Protein AF-A0A932U2U7-F1 (afdb_monomer)

Nearest PDB structures (foldseek):
  7byw-assembly1_B  TM=7.263E-01  e=4.826E-04  Paracidovorax avenae ATCC 19860
  1x7v-assembly3_C  TM=6.036E-01  e=2.013E-03  Pseudomonas aeruginosa
  2qlw-assembly1_A  TM=6.526E-01  e=1.076E-02  unclassified
  4zos-assembly1_C  TM=6.301E-01  e=6.125E-02  Yersinia enterocolitica subsp. enterocolitica 8081
  1yz6-assembly1_A  TM=6.341E-01  e=2.555E-01  Pyrococcus abyssi

Solvent-accessible surface area (backbone atoms only — not comparable to full-atom values): 8064 Å² total; per-residue (Å²): 134,75,49,58,60,36,79,47,44,31,38,33,36,36,42,92,94,28,50,68,59,47,52,52,51,57,59,70,34,48,65,63,52,49,52,37,35,74,72,55,49,31,77,49,75,49,78,47,78,57,84,52,34,35,40,41,38,36,31,18,54,50,84,80,76,48,72,60,72,68,58,54,93,44,72,91,42,40,39,71,51,87,87,62,87,74,82,35,47,64,42,80,50,84,88,86,79,78,91,77,79,62,75,17,62,72,70,59,56,70,91,65,82,83,78,78,79,68,80,80,69,78,77,77,78,77,85,76,132

Structure (mmCIF, N/CA/C/O backbone):
data_AF-A0A932U2U7-F1
#
_entry.id   AF-A0A932U2U7-F1
#
loop_
_atom_site.group_PDB
_atom_site.id
_atom_site.type_symbol
_atom_site.label_atom_id
_atom_site.label_alt_id
_atom_site.label_comp_id
_atom_site.label_asym_id
_atom_site.label_entity_id
_atom_site.label_seq_id
_atom_site.pdbx_PDB_ins_code
_atom_site.Cartn_x
_atom_site.Cartn_y
_atom_site.Cartn_z
_atom_site.occupancy
_atom_site.B_iso_or_equiv
_atom_site.auth_seq_id
_atom_site.auth_comp_id
_atom_site.auth_asym_id
_atom_site.auth_atom_id
_atom_site.pdbx_PDB_model_num
ATOM 1 N N . MET A 1 1 ? 17.295 -5.568 -23.123 1.00 45.75 1 MET A N 1
ATOM 2 C CA . MET A 1 1 ? 17.743 -5.991 -21.780 1.00 45.75 1 MET A CA 1
ATOM 3 C C . MET A 1 1 ? 16.504 -6.281 -20.962 1.00 45.75 1 MET A C 1
ATOM 5 O O . MET A 1 1 ? 15.575 -5.487 -20.982 1.00 45.75 1 MET A O 1
ATOM 9 N N . THR A 1 2 ? 16.458 -7.447 -20.340 1.00 56.19 2 THR A N 1
ATOM 10 C CA . THR A 1 2 ? 15.315 -7.960 -19.585 1.00 56.19 2 THR A CA 1
ATOM 11 C C . THR A 1 2 ? 15.271 -7.249 -18.228 1.00 56.19 2 THR A C 1
ATOM 13 O O . THR A 1 2 ? 16.146 -7.498 -17.405 1.00 56.19 2 THR A O 1
ATOM 16 N N . GLN A 1 3 ? 14.334 -6.320 -18.006 1.00 64.88 3 GLN A N 1
ATOM 17 C CA . GLN A 1 3 ? 14.192 -5.686 -16.687 1.00 64.88 3 GLN A CA 1
ATOM 18 C C . GLN A 1 3 ? 13.666 -6.715 -15.669 1.00 64.88 3 GLN A C 1
ATOM 20 O O . GLN A 1 3 ? 12.697 -7.416 -15.995 1.00 64.88 3 GLN A O 1
ATOM 25 N N . PRO A 1 4 ? 14.295 -6.837 -14.483 1.00 74.62 4 PRO A N 1
ATOM 26 C CA . PRO A 1 4 ? 13.801 -7.702 -13.419 1.00 74.62 4 PRO A CA 1
ATOM 27 C C . PRO A 1 4 ? 12.435 -7.210 -12.928 1.00 74.62 4 PRO A C 1
ATOM 29 O O . PRO A 1 4 ? 12.168 -6.012 -12.896 1.00 74.62 4 PRO A O 1
ATOM 32 N N . VAL A 1 5 ? 11.558 -8.150 -12.573 1.00 85.50 5 VAL A N 1
ATOM 33 C CA . VAL A 1 5 ? 10.250 -7.853 -11.978 1.00 85.50 5 VAL A CA 1
ATOM 34 C C . VAL A 1 5 ? 10.326 -8.150 -10.488 1.00 85.50 5 VAL A C 1
ATOM 36 O O . VAL A 1 5 ? 10.658 -9.266 -10.091 1.00 85.50 5 VAL A O 1
ATOM 39 N N . HIS A 1 6 ? 10.006 -7.152 -9.673 1.00 89.06 6 HIS A N 1
ATOM 40 C CA . HIS A 1 6 ? 9.970 -7.244 -8.220 1.00 89.06 6 HIS A CA 1
ATOM 41 C C . HIS A 1 6 ? 8.533 -7.442 -7.754 1.00 89.06 6 HIS A C 1
ATOM 43 O O . HIS A 1 6 ? 7.630 -6.757 -8.232 1.00 89.06 6 HIS A O 1
ATOM 49 N N . ARG A 1 7 ? 8.323 -8.377 -6.825 1.00 90.06 7 ARG A N 1
ATOM 50 C CA . ARG A 1 7 ? 7.014 -8.675 -6.241 1.00 90.06 7 ARG A CA 1
ATOM 51 C C . ARG A 1 7 ? 6.982 -8.244 -4.793 1.00 90.06 7 ARG A C 1
ATOM 53 O O . ARG A 1 7 ? 7.950 -8.431 -4.060 1.00 90.06 7 ARG A O 1
ATOM 60 N N . PHE A 1 8 ? 5.840 -7.714 -4.397 1.00 93.12 8 PHE A N 1
ATOM 61 C CA . PHE A 1 8 ? 5.650 -7.147 -3.082 1.00 93.12 8 PHE A CA 1
ATOM 62 C C . PHE A 1 8 ? 4.309 -7.581 -2.516 1.00 93.12 8 PHE A C 1
ATOM 64 O O . PHE A 1 8 ? 3.275 -7.439 -3.169 1.00 93.12 8 PHE A O 1
ATOM 71 N N . VAL A 1 9 ? 4.335 -8.089 -1.284 1.00 95.00 9 VAL A N 1
ATOM 72 C CA . VAL A 1 9 ? 3.141 -8.459 -0.525 1.00 95.00 9 VAL A CA 1
ATOM 73 C C . VAL A 1 9 ? 3.235 -7.807 0.846 1.00 95.00 9 VAL A C 1
ATOM 75 O O . VAL A 1 9 ? 4.178 -8.051 1.599 1.00 95.00 9 VAL A O 1
ATOM 78 N N . TYR A 1 10 ? 2.249 -6.985 1.181 1.00 95.19 10 TYR A N 1
ATOM 79 C CA . TYR A 1 10 ? 2.182 -6.278 2.452 1.00 95.19 10 TYR A CA 1
ATOM 80 C C . TYR A 1 10 ? 0.819 -6.437 3.105 1.00 95.19 10 TYR A C 1
ATOM 82 O O . TYR A 1 10 ? -0.212 -6.525 2.440 1.00 95.19 10 TYR A O 1
ATOM 90 N N . ARG A 1 11 ? 0.817 -6.389 4.433 1.00 95.44 11 ARG A N 1
ATOM 91 C CA . ARG A 1 11 ? -0.388 -6.260 5.246 1.00 95.44 11 ARG A CA 1
ATOM 92 C C . ARG A 1 11 ? -0.414 -4.897 5.921 1.00 95.44 11 ARG A C 1
ATOM 94 O O . ARG A 1 11 ? 0.591 -4.479 6.487 1.00 95.44 11 ARG A O 1
ATOM 101 N N . ALA A 1 12 ? -1.579 -4.269 5.921 1.00 95.56 12 ALA A N 1
ATOM 102 C CA . ALA A 1 12 ? -1.923 -3.134 6.762 1.00 95.56 12 ALA A CA 1
ATOM 103 C C . ALA A 1 12 ? -3.204 -3.422 7.553 1.00 95.56 12 ALA A C 1
ATOM 105 O O . ALA A 1 12 ? -3.945 -4.372 7.277 1.00 95.56 12 ALA A O 1
ATOM 106 N N . GLN A 1 13 ? -3.458 -2.584 8.549 1.00 96.00 13 GLN A N 1
ATOM 107 C CA . GLN A 1 13 ? -4.670 -2.605 9.353 1.00 96.00 13 GLN A CA 1
ATOM 108 C C . GLN A 1 13 ? -5.194 -1.178 9.479 1.00 96.00 13 GLN A C 1
ATOM 110 O O . GLN A 1 13 ? -4.40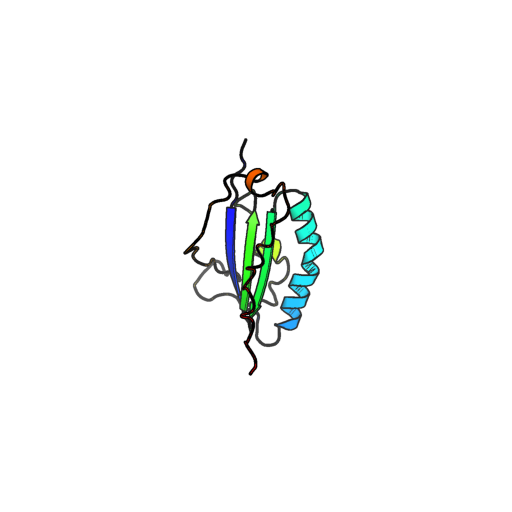5 -0.272 9.729 1.00 96.00 13 GLN A O 1
ATOM 115 N N . CYS A 1 14 ? -6.492 -0.962 9.277 1.00 96.75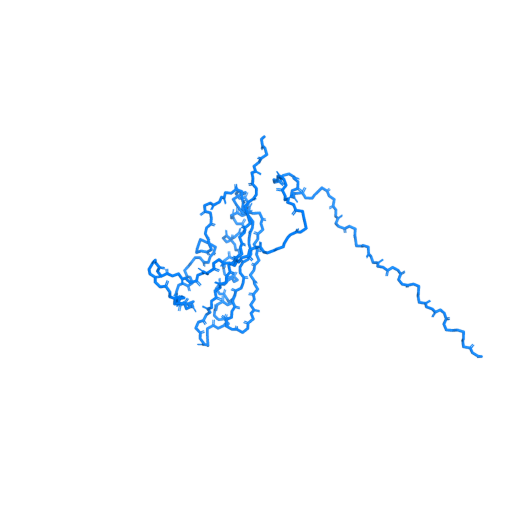 14 CYS A N 1
ATOM 116 C CA . CYS A 1 14 ? -7.127 0.317 9.579 1.00 96.75 14 CYS A CA 1
ATOM 117 C C . CYS A 1 14 ? -7.592 0.371 11.034 1.00 96.75 14 CYS A C 1
ATOM 119 O O . CYS A 1 14 ? -7.848 -0.669 11.641 1.00 96.75 14 CYS A O 1
ATOM 121 N N . TYR A 1 15 ? -7.762 1.581 11.567 1.00 96.38 15 TYR A N 1
ATOM 122 C CA . TYR A 1 15 ? -8.422 1.754 12.860 1.00 96.38 15 TYR A CA 1
ATOM 123 C C . TYR A 1 15 ? -9.879 1.246 12.801 1.00 96.38 15 TYR A C 1
ATOM 125 O O . TYR A 1 15 ? -10.524 1.361 11.751 1.00 96.38 15 TYR A O 1
ATOM 133 N N . PRO A 1 16 ? -10.440 0.726 13.910 1.00 96.25 16 PRO A N 1
ATOM 134 C CA . PRO A 1 16 ? -11.852 0.352 13.977 1.00 96.25 16 PRO A CA 1
ATOM 135 C C . PRO A 1 16 ? -12.786 1.502 13.577 1.00 96.25 16 PRO A C 1
ATOM 137 O O . PRO A 1 16 ? -12.617 2.632 14.039 1.00 96.25 16 PRO A O 1
ATOM 140 N N . GLY A 1 17 ? -13.773 1.222 12.722 1.00 96.38 17 GLY A N 1
ATOM 141 C CA . GLY A 1 17 ? -14.707 2.222 12.192 1.00 96.38 17 GLY A CA 1
ATOM 142 C C . GLY A 1 17 ? -14.186 3.009 10.981 1.00 96.38 17 GLY A C 1
ATOM 143 O O . GLY A 1 17 ? -14.903 3.865 10.462 1.00 96.38 17 GLY A O 1
ATOM 144 N N . GLN A 1 18 ? -12.956 2.747 10.519 1.00 96.69 18 GLN A N 1
ATOM 145 C CA . GLN A 1 18 ? -12.362 3.376 9.331 1.00 96.69 18 GLN A CA 1
ATOM 146 C C . GLN A 1 18 ? -12.372 2.475 8.090 1.00 96.69 18 GLN A C 1
ATOM 148 O O . GLN A 1 18 ? -11.785 2.842 7.074 1.00 96.69 18 GLN A O 1
ATOM 153 N N . GLU A 1 19 ? -13.028 1.318 8.118 1.00 96.19 19 GLU A N 1
ATOM 154 C CA . GLU A 1 19 ? -13.015 0.321 7.042 1.00 96.19 19 GLU A CA 1
ATOM 155 C C . GLU A 1 19 ? -13.485 0.933 5.721 1.00 96.19 19 GLU A C 1
ATOM 157 O O . GLU A 1 19 ? -12.769 0.920 4.716 1.00 96.19 19 GLU A O 1
ATOM 162 N N . GLU A 1 20 ? -14.668 1.549 5.726 1.00 96.31 20 GLU A N 1
ATOM 163 C CA . GLU A 1 20 ? -15.218 2.168 4.523 1.00 96.31 20 GLU A CA 1
ATOM 164 C C . GLU A 1 20 ? -14.405 3.380 4.064 1.00 96.31 20 GLU A C 1
ATOM 166 O O . GLU A 1 20 ? -14.236 3.597 2.863 1.00 96.31 20 GLU A O 1
ATOM 171 N N . ALA A 1 21 ? -13.901 4.181 5.007 1.00 96.44 21 ALA A N 1
ATOM 172 C CA . ALA A 1 21 ? -13.058 5.331 4.701 1.00 96.44 21 ALA A CA 1
ATOM 173 C C . ALA A 1 21 ? -11.750 4.886 4.034 1.00 96.44 21 ALA A C 1
ATOM 175 O O . ALA A 1 21 ? -11.342 5.468 3.031 1.00 96.44 21 ALA A O 1
ATOM 176 N N . THR A 1 22 ? -11.157 3.798 4.524 1.00 96.62 22 THR A N 1
ATOM 177 C CA . THR A 1 22 ? -9.940 3.194 3.976 1.00 96.62 22 THR A CA 1
ATOM 178 C C . THR A 1 22 ? -10.192 2.608 2.588 1.00 96.62 22 THR A C 1
ATOM 180 O O . THR A 1 22 ? -9.410 2.849 1.671 1.00 96.62 22 THR A O 1
ATOM 183 N N . VAL A 1 23 ? -11.322 1.925 2.367 1.00 96.12 23 VAL A N 1
ATOM 184 C CA . VAL A 1 23 ? -11.721 1.462 1.024 1.00 96.12 23 VAL A CA 1
ATOM 185 C C . VAL A 1 23 ? -11.899 2.639 0.061 1.00 96.12 23 VAL A C 1
ATOM 187 O O . VAL A 1 23 ? -11.425 2.582 -1.075 1.00 96.12 23 VAL A O 1
ATOM 190 N N . ARG A 1 24 ? -12.563 3.719 0.492 1.00 96.00 24 ARG A N 1
ATOM 191 C CA . ARG A 1 24 ? -12.724 4.933 -0.325 1.00 96.00 24 ARG A CA 1
ATOM 192 C C . ARG A 1 24 ? -11.376 5.578 -0.648 1.00 96.00 24 ARG A C 1
ATOM 194 O O . ARG A 1 24 ? -11.177 5.973 -1.793 1.00 96.00 24 ARG A O 1
ATOM 201 N N . ALA A 1 25 ? -10.453 5.623 0.310 1.00 96.25 25 ALA A N 1
ATOM 202 C CA . ALA A 1 25 ? -9.105 6.133 0.094 1.00 96.25 25 ALA A CA 1
ATOM 203 C C . ALA A 1 25 ? -8.330 5.287 -0.932 1.00 96.25 25 ALA A C 1
ATOM 205 O O . ALA A 1 25 ? -7.746 5.836 -1.857 1.00 96.25 25 ALA A O 1
ATOM 206 N N . TRP A 1 26 ? -8.389 3.953 -0.869 1.00 95.62 26 TRP A N 1
ATOM 207 C CA . TRP A 1 26 ? -7.797 3.099 -1.913 1.00 95.62 26 TRP A CA 1
ATOM 208 C C . TRP A 1 26 ? -8.405 3.327 -3.289 1.00 95.62 26 TRP A C 1
ATOM 210 O O . TRP A 1 26 ? -7.682 3.395 -4.282 1.00 95.62 26 TRP A O 1
ATOM 220 N N . ARG A 1 27 ? -9.723 3.513 -3.366 1.00 95.25 27 ARG A N 1
ATOM 221 C CA . ARG A 1 27 ? -10.390 3.814 -4.637 1.00 95.25 27 ARG A CA 1
ATOM 222 C C . ARG A 1 27 ? -9.997 5.178 -5.200 1.00 95.25 27 ARG A C 1
ATOM 224 O O . ARG A 1 27 ? -9.870 5.296 -6.414 1.00 95.25 27 ARG A O 1
ATOM 231 N N . SER A 1 28 ? -9.758 6.187 -4.362 1.00 95.44 28 SER A N 1
ATOM 232 C CA . SER A 1 28 ? -9.315 7.501 -4.848 1.00 95.44 28 SER A CA 1
ATOM 233 C C . SER A 1 28 ? -7.888 7.485 -5.409 1.00 95.44 28 SER A C 1
ATOM 235 O O . SER A 1 28 ? -7.530 8.370 -6.183 1.00 95.44 28 SER A O 1
ATOM 237 N N . ARG A 1 29 ? -7.086 6.456 -5.096 1.00 95.00 29 ARG A N 1
ATOM 238 C CA . ARG A 1 29 ? -5.741 6.260 -5.662 1.00 95.00 29 ARG A CA 1
ATOM 239 C C . ARG A 1 29 ? -5.731 5.665 -7.068 1.00 95.00 29 ARG A C 1
ATOM 241 O O . ARG A 1 29 ? -4.670 5.663 -7.684 1.00 95.00 29 ARG A O 1
ATOM 248 N N . LEU A 1 30 ? -6.861 5.184 -7.595 1.00 93.69 30 LEU A N 1
ATOM 249 C CA . LEU A 1 30 ? -6.898 4.457 -8.871 1.00 93.69 30 LEU A CA 1
ATOM 250 C C . LEU A 1 30 ? -6.222 5.216 -10.020 1.00 93.69 30 LEU A C 1
ATOM 252 O O . LEU A 1 30 ? -5.416 4.624 -10.728 1.00 93.69 30 LEU A O 1
ATOM 256 N N . GLU A 1 31 ? -6.481 6.515 -10.171 1.00 94.56 31 GLU A N 1
ATOM 257 C CA . GLU A 1 31 ? -5.874 7.313 -11.247 1.00 94.56 31 GLU A CA 1
ATOM 258 C C . GLU A 1 31 ? -4.357 7.484 -11.075 1.00 94.56 31 GLU A C 1
ATOM 260 O O . GLU A 1 31 ? -3.598 7.358 -12.033 1.00 94.56 31 GLU A O 1
ATOM 265 N N . ALA A 1 32 ? -3.882 7.686 -9.842 1.00 94.44 32 ALA A N 1
ATOM 266 C CA . ALA A 1 32 ? -2.448 7.770 -9.565 1.00 94.44 32 ALA A CA 1
ATOM 267 C C . ALA A 1 32 ? -1.734 6.433 -9.835 1.00 94.44 32 ALA A C 1
ATOM 269 O O . ALA A 1 32 ? -0.636 6.413 -10.388 1.00 94.44 32 ALA A O 1
ATOM 270 N N . LEU A 1 33 ? -2.372 5.310 -9.488 1.00 94.62 33 LEU A N 1
ATOM 271 C CA . LEU A 1 33 ? -1.848 3.976 -9.781 1.00 94.62 33 LEU A CA 1
ATOM 272 C C . LEU A 1 33 ? -1.834 3.698 -11.290 1.00 94.62 33 LEU A C 1
ATOM 274 O O . LEU A 1 33 ? -0.856 3.144 -11.785 1.00 94.62 33 LEU A O 1
ATOM 278 N N . ARG A 1 34 ? -2.859 4.135 -12.034 1.00 94.56 34 ARG A N 1
ATOM 279 C CA . ARG A 1 34 ? -2.873 4.055 -13.505 1.00 94.56 34 ARG A CA 1
ATOM 280 C C . ARG A 1 34 ? -1.711 4.829 -14.122 1.00 94.56 34 ARG A C 1
ATOM 282 O O . ARG A 1 34 ? -1.016 4.277 -14.965 1.00 94.56 34 ARG A O 1
ATOM 289 N N . ALA A 1 35 ? -1.437 6.046 -13.654 1.00 94.81 35 ALA A N 1
ATOM 290 C CA . ALA A 1 35 ? -0.296 6.827 -14.134 1.00 94.81 35 ALA A CA 1
ATOM 291 C C . ALA A 1 35 ? 1.049 6.115 -13.877 1.00 94.81 35 ALA A C 1
ATOM 293 O O . ALA A 1 35 ? 1.922 6.078 -14.748 1.00 94.81 35 ALA A O 1
ATOM 294 N N . LEU A 1 36 ? 1.211 5.481 -12.707 1.00 93.75 36 LEU A N 1
ATOM 295 C CA . LEU A 1 36 ? 2.382 4.642 -12.425 1.00 93.75 36 LEU A CA 1
ATOM 296 C C . LEU A 1 36 ? 2.477 3.447 -13.386 1.00 93.75 36 LEU A C 1
ATOM 298 O O . LEU A 1 36 ? 3.580 3.132 -13.841 1.00 93.75 36 LEU A O 1
ATOM 302 N N . GLN A 1 37 ? 1.346 2.824 -13.735 1.00 92.69 37 GLN A N 1
ATOM 303 C CA . GLN A 1 37 ? 1.310 1.747 -14.728 1.00 92.69 37 GLN A CA 1
ATOM 304 C C . GLN A 1 37 ? 1.708 2.220 -16.128 1.00 92.69 37 GLN A C 1
ATOM 306 O O . GLN A 1 37 ? 2.509 1.567 -16.797 1.00 92.69 37 GLN A O 1
ATOM 311 N N . GLU A 1 38 ? 1.204 3.373 -16.561 1.00 92.94 38 GLU A N 1
ATOM 312 C CA . GLU A 1 38 ? 1.524 3.968 -17.862 1.00 92.94 38 GLU A CA 1
ATOM 313 C C . GLU A 1 38 ? 3.008 4.343 -17.971 1.00 92.94 38 GLU A C 1
ATOM 315 O O . GLU A 1 38 ? 3.626 4.123 -19.012 1.00 92.94 38 GLU A O 1
ATOM 320 N N . SER A 1 39 ? 3.611 4.824 -16.877 1.00 91.56 39 SER A N 1
ATOM 321 C CA . SER A 1 39 ? 5.055 5.093 -16.807 1.00 91.56 39 SER A CA 1
ATOM 322 C C . SER A 1 39 ? 5.934 3.833 -16.807 1.00 91.56 39 SER A C 1
ATOM 324 O O . SER A 1 39 ? 7.149 3.933 -16.959 1.00 91.56 39 SER A O 1
ATOM 326 N N . GLY A 1 40 ? 5.344 2.645 -16.629 1.00 89.94 40 GLY A N 1
ATOM 327 C CA . GLY A 1 40 ? 6.060 1.369 -16.573 1.00 89.94 40 GLY A CA 1
ATOM 328 C C . GLY A 1 40 ? 6.769 1.075 -15.247 1.00 89.94 40 GLY A C 1
ATOM 329 O O . GLY A 1 40 ? 7.458 0.060 -15.158 1.00 89.94 40 GLY A O 1
ATOM 330 N N . GLN A 1 41 ? 6.600 1.918 -14.223 1.00 91.62 41 GLN A N 1
ATOM 331 C CA . GLN A 1 41 ? 7.134 1.682 -12.873 1.00 91.62 41 GLN A CA 1
ATOM 332 C C . GLN A 1 41 ? 6.340 0.597 -12.136 1.00 91.62 41 GLN A C 1
ATOM 334 O O . GLN A 1 41 ? 6.911 -0.239 -11.438 1.00 91.62 41 GLN A O 1
ATOM 339 N N . LEU A 1 42 ? 5.022 0.580 -12.341 1.00 93.62 42 LEU A N 1
ATOM 340 C CA . LEU A 1 42 ? 4.097 -0.401 -11.784 1.00 93.62 42 LEU A CA 1
ATOM 341 C C . LEU A 1 42 ? 3.584 -1.311 -12.907 1.00 93.62 42 LEU A C 1
ATOM 343 O O . LEU A 1 42 ? 3.184 -0.837 -13.962 1.00 93.62 42 LEU A O 1
ATOM 347 N N . LEU A 1 43 ? 3.572 -2.624 -12.705 1.00 91.94 43 LEU A N 1
ATOM 348 C CA . LEU A 1 43 ? 2.999 -3.568 -13.671 1.00 91.94 43 LEU A CA 1
ATOM 349 C C . LEU A 1 43 ? 1.566 -3.925 -13.278 1.00 91.94 43 LEU A C 1
ATOM 351 O O . LEU A 1 43 ? 0.629 -3.765 -14.062 1.00 91.94 43 LEU A O 1
ATOM 355 N N . THR A 1 44 ? 1.388 -4.349 -12.030 1.00 91.81 44 THR A N 1
ATOM 356 C CA . THR A 1 44 ? 0.088 -4.688 -11.447 1.00 91.81 44 THR A CA 1
ATOM 357 C C . THR A 1 44 ? 0.030 -4.231 -9.999 1.00 91.81 44 THR A C 1
ATOM 359 O O . THR A 1 44 ? 1.052 -4.203 -9.318 1.00 91.81 44 THR A O 1
ATOM 362 N N . ALA A 1 45 ? -1.167 -3.897 -9.525 1.00 94.81 45 ALA A N 1
ATOM 363 C CA . ALA A 1 45 ? -1.453 -3.668 -8.117 1.00 94.81 45 ALA A CA 1
ATOM 364 C C . ALA A 1 45 ? -2.855 -4.176 -7.780 1.00 94.81 45 ALA A C 1
ATOM 366 O O . ALA A 1 45 ? -3.792 -4.069 -8.572 1.00 94.81 45 ALA A O 1
ATOM 367 N N . SER A 1 46 ? -3.011 -4.747 -6.595 1.00 95.00 46 SER A N 1
ATOM 368 C CA . SER A 1 46 ? -4.280 -5.234 -6.070 1.00 95.00 46 SER A CA 1
ATOM 369 C C . SER A 1 46 ? -4.317 -5.034 -4.564 1.00 95.00 46 SER A C 1
ATOM 371 O O . SER A 1 46 ? -3.340 -5.297 -3.865 1.00 95.00 46 SER A O 1
ATOM 373 N N . VAL A 1 47 ? -5.463 -4.574 -4.069 1.00 95.81 47 VAL A N 1
ATOM 374 C CA . VAL A 1 47 ? -5.707 -4.393 -2.639 1.00 95.81 47 VAL A CA 1
ATOM 375 C C . VAL A 1 47 ? -6.943 -5.190 -2.257 1.00 95.81 47 VAL A C 1
ATOM 377 O O . VAL A 1 47 ? -8.018 -4.987 -2.821 1.00 95.81 47 VAL A O 1
ATOM 380 N N . PHE A 1 48 ? -6.787 -6.089 -1.292 1.00 95.75 48 PHE A N 1
ATOM 381 C CA . PHE A 1 48 ? -7.856 -6.935 -0.770 1.00 95.75 48 PHE A CA 1
ATOM 382 C C . PHE A 1 48 ? -8.192 -6.505 0.654 1.00 95.75 48 PHE A C 1
ATOM 384 O O . PHE A 1 48 ? -7.288 -6.329 1.467 1.00 95.75 48 PHE A O 1
ATOM 391 N N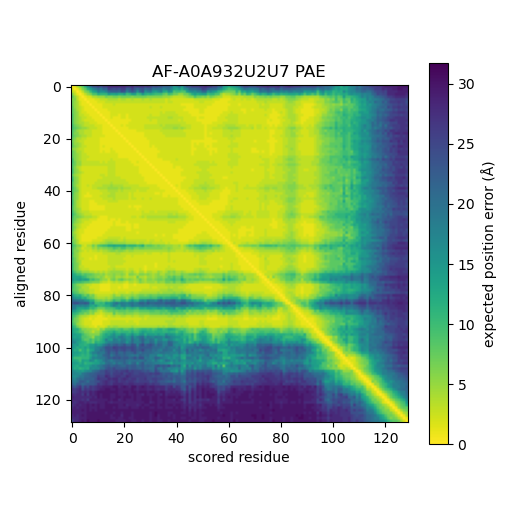 . GLY A 1 49 ? -9.477 -6.340 0.963 1.00 94.62 49 GLY A N 1
ATOM 392 C CA . GLY A 1 49 ? -9.948 -5.983 2.303 1.00 94.62 49 GLY A CA 1
ATOM 393 C C . GLY A 1 49 ? -10.671 -7.145 2.981 1.00 94.62 49 GLY A C 1
ATOM 394 O O . GLY A 1 49 ? -11.500 -7.799 2.349 1.00 94.62 49 GLY A O 1
ATOM 395 N N . TRP A 1 50 ? -10.388 -7.382 4.264 1.00 94.81 50 TRP A N 1
ATOM 396 C CA . TRP A 1 50 ? -11.133 -8.313 5.118 1.00 94.81 50 TRP A CA 1
ATOM 397 C C . TRP A 1 50 ? -11.150 -7.829 6.574 1.00 94.81 50 TRP A C 1
ATOM 399 O O . TRP A 1 50 ? -10.112 -7.777 7.237 1.00 94.81 50 TRP A O 1
ATOM 409 N N . GLY A 1 51 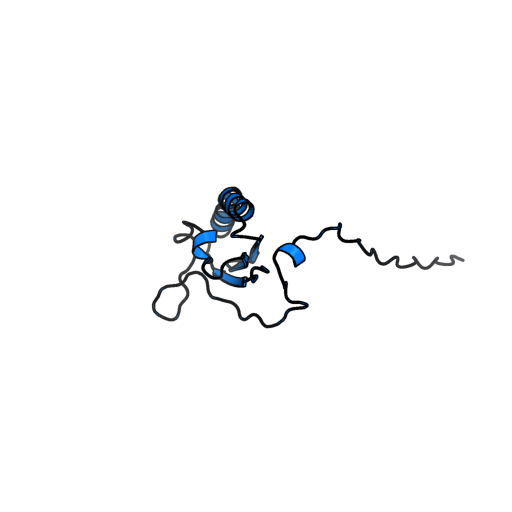? -12.338 -7.472 7.074 1.00 94.88 51 GLY A N 1
ATOM 410 C CA . GLY A 1 51 ? -12.477 -6.811 8.374 1.00 94.88 51 GLY A CA 1
ATOM 411 C C . GLY A 1 51 ? -11.667 -5.511 8.409 1.00 94.88 51 GLY A C 1
ATOM 412 O O . GLY A 1 51 ? -11.801 -4.679 7.516 1.00 94.88 51 GLY A O 1
ATOM 413 N N . LEU A 1 52 ? -10.783 -5.382 9.401 1.00 96.31 52 LEU A N 1
ATOM 414 C CA . LEU A 1 52 ? -9.859 -4.247 9.542 1.00 96.31 52 LEU A CA 1
ATOM 415 C C . LEU A 1 52 ? -8.586 -4.381 8.694 1.00 96.31 52 LEU A C 1
ATOM 417 O O . LEU A 1 52 ? -7.755 -3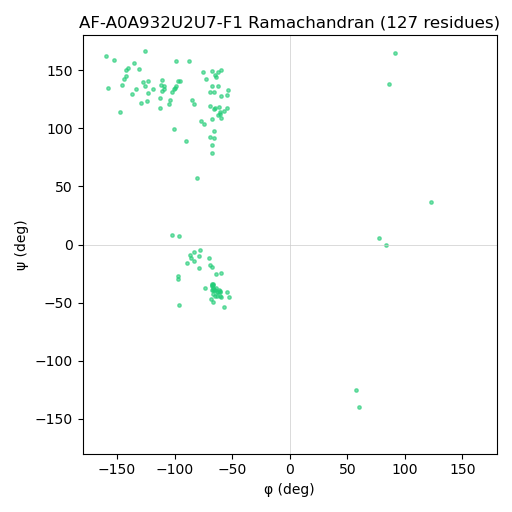.475 8.680 1.00 96.31 52 LEU A O 1
ATOM 421 N N . HIS A 1 53 ? -8.369 -5.523 8.041 1.00 96.38 53 HIS A N 1
ATOM 422 C CA . HIS A 1 53 ? -7.111 -5.823 7.368 1.00 96.38 53 HIS A CA 1
ATOM 423 C C . HIS A 1 53 ? -7.167 -5.517 5.879 1.00 96.38 53 HIS A C 1
ATOM 425 O O . HIS A 1 53 ? -8.141 -5.828 5.194 1.00 96.38 53 HIS A O 1
ATOM 431 N N . PHE A 1 54 ? -6.057 -4.979 5.384 1.00 96.56 54 PHE A N 1
ATOM 432 C CA . PHE A 1 54 ? -5.823 -4.722 3.974 1.00 96.56 54 PHE A CA 1
ATOM 433 C C . PHE A 1 54 ? -4.551 -5.439 3.536 1.00 96.56 54 PHE A C 1
ATOM 435 O O . PHE A 1 54 ? -3.508 -5.321 4.177 1.00 96.56 54 PHE A O 1
ATOM 442 N N . PHE A 1 55 ? -4.643 -6.178 2.439 1.00 96.31 55 PHE A N 1
ATOM 443 C CA . PHE A 1 55 ? -3.536 -6.913 1.844 1.00 96.31 55 PHE A CA 1
ATOM 444 C C . PHE A 1 55 ? -3.204 -6.270 0.508 1.00 96.31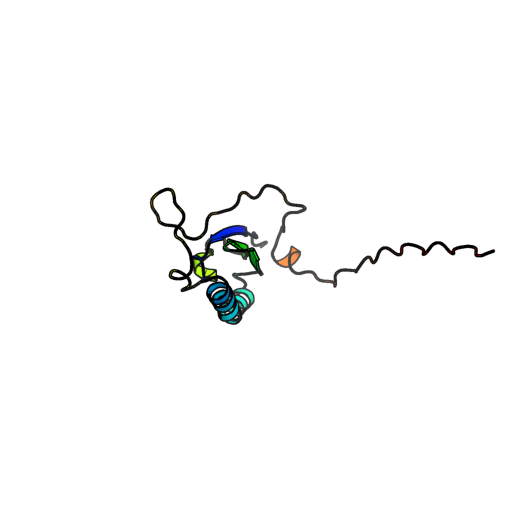 55 PHE A C 1
ATOM 446 O O . PHE A 1 55 ? -4.052 -6.226 -0.384 1.00 96.31 55 PHE A O 1
ATOM 453 N N . VAL A 1 56 ? -1.992 -5.740 0.393 1.00 95.94 56 VAL A N 1
ATOM 454 C CA . VAL A 1 56 ? -1.507 -5.040 -0.794 1.00 95.94 56 VAL A CA 1
ATOM 455 C C . VAL A 1 56 ? -0.540 -5.956 -1.519 1.00 95.94 56 VAL A C 1
ATOM 457 O O . VAL A 1 56 ? 0.474 -6.364 -0.957 1.00 95.94 56 VAL A O 1
ATOM 460 N N . TYR A 1 57 ? -0.858 -6.262 -2.768 1.00 94.88 57 TYR A N 1
ATOM 461 C CA . TYR A 1 57 ? 0.015 -6.980 -3.681 1.00 94.88 57 TYR A CA 1
ATOM 462 C C . TYR A 1 57 ? 0.325 -6.093 -4.875 1.00 94.88 57 TYR A C 1
ATOM 464 O O . TYR A 1 57 ? -0.588 -5.504 -5.455 1.00 94.88 57 TYR A O 1
ATOM 472 N N . TYR A 1 58 ? 1.591 -6.011 -5.265 1.00 94.88 58 TYR A N 1
ATOM 473 C CA . TYR A 1 58 ? 1.973 -5.338 -6.497 1.00 94.88 58 TYR A CA 1
ATOM 474 C C . TYR A 1 58 ? 3.259 -5.904 -7.083 1.00 94.88 58 TYR A C 1
ATOM 476 O O . TYR A 1 58 ? 4.068 -6.527 -6.393 1.00 94.88 58 TYR A O 1
ATOM 484 N N . GLU A 1 59 ? 3.433 -5.670 -8.380 1.00 93.00 59 GLU A N 1
ATOM 485 C CA . GLU A 1 59 ? 4.663 -5.991 -9.093 1.00 93.00 59 GLU A CA 1
ATOM 486 C C . GLU A 1 59 ? 5.183 -4.746 -9.801 1.00 93.00 59 GLU A C 1
ATOM 488 O O . GLU A 1 59 ? 4.410 -4.011 -10.422 1.00 93.00 59 GLU A O 1
ATOM 493 N N . ALA A 1 60 ? 6.487 -4.514 -9.712 1.00 92.88 60 ALA A N 1
ATOM 494 C CA . ALA A 1 60 ? 7.149 -3.313 -10.205 1.00 92.88 60 ALA A CA 1
ATOM 495 C C . ALA A 1 60 ? 8.431 -3.665 -10.970 1.00 92.88 60 ALA A C 1
ATOM 497 O O . ALA A 1 60 ? 9.018 -4.732 -10.782 1.00 92.88 60 ALA A O 1
ATOM 498 N N . THR A 1 61 ? 8.854 -2.769 -11.858 1.00 89.19 61 THR A N 1
ATOM 499 C CA . THR A 1 61 ? 10.117 -2.894 -12.613 1.00 89.19 61 THR A CA 1
ATOM 500 C C . THR A 1 61 ? 11.326 -2.395 -11.823 1.00 89.19 61 THR A C 1
ATOM 502 O O . THR A 1 61 ? 12.463 -2.697 -12.179 1.00 89.19 61 THR A O 1
ATOM 505 N N . ASP A 1 62 ? 11.071 -1.667 -10.737 1.00 83.69 62 ASP A N 1
ATOM 506 C CA . ASP A 1 62 ? 12.051 -1.202 -9.766 1.00 83.69 62 ASP A CA 1
ATOM 507 C C . ASP A 1 62 ? 11.665 -1.706 -8.367 1.00 83.69 62 ASP A C 1
ATOM 509 O O . ASP A 1 62 ? 10.489 -1.748 -8.000 1.00 83.69 62 ASP A O 1
ATOM 513 N N . GLY A 1 63 ? 12.668 -2.098 -7.584 1.00 84.88 63 GLY A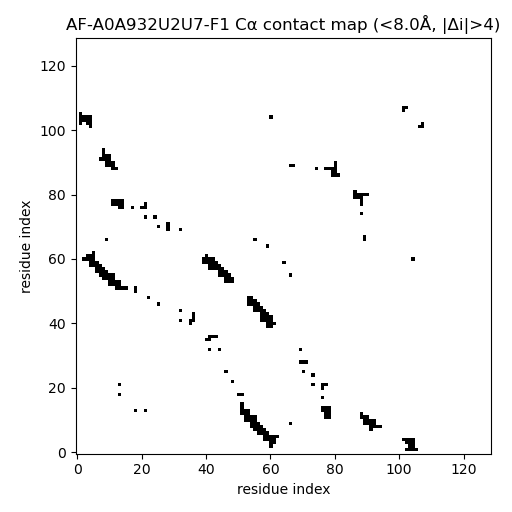 N 1
ATOM 514 C CA . GLY A 1 63 ? 12.510 -2.526 -6.202 1.00 84.88 63 GLY A CA 1
ATOM 515 C C . GLY A 1 63 ? 12.335 -1.378 -5.199 1.00 84.88 63 GLY A C 1
ATOM 516 O O . GLY A 1 63 ? 12.148 -1.647 -4.015 1.00 84.88 63 GLY A O 1
ATOM 517 N N . SER A 1 64 ? 12.430 -0.118 -5.640 1.00 90.56 64 SER A N 1
ATOM 518 C CA . SER A 1 64 ? 12.321 1.060 -4.769 1.00 90.56 64 SER A CA 1
ATOM 519 C C . SER A 1 64 ? 10.885 1.439 -4.390 1.00 90.56 64 SER A C 1
ATOM 521 O O . SER A 1 64 ? 10.691 2.119 -3.384 1.00 90.56 64 SER A O 1
ATOM 523 N N . LEU A 1 65 ? 9.884 0.993 -5.159 1.00 92.50 65 LEU A N 1
ATOM 524 C CA . LEU A 1 65 ? 8.488 1.373 -4.954 1.00 92.50 65 LEU A CA 1
ATOM 525 C C . LEU A 1 65 ? 7.947 0.761 -3.657 1.00 92.50 65 LEU A C 1
ATOM 527 O O . LEU A 1 6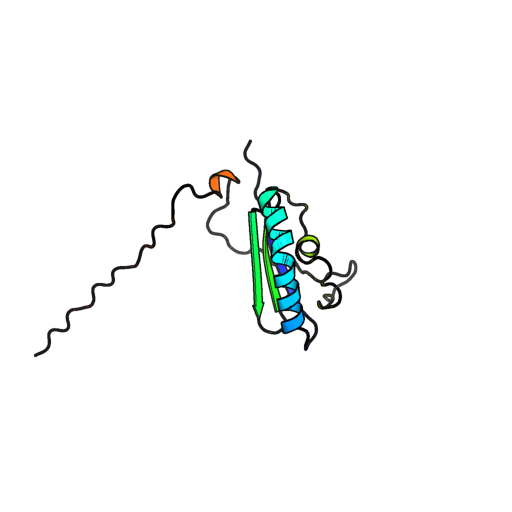5 ? 7.883 -0.463 -3.518 1.00 92.50 65 LEU A O 1
ATOM 531 N N . THR A 1 66 ? 7.531 1.607 -2.719 1.00 92.94 66 THR A N 1
ATOM 532 C CA . THR A 1 66 ? 7.054 1.201 -1.392 1.00 92.94 66 THR A CA 1
ATOM 533 C C . THR A 1 66 ? 5.523 1.166 -1.325 1.00 92.94 66 THR A C 1
ATOM 535 O O . THR A 1 66 ? 4.846 1.851 -2.095 1.00 92.94 66 THR A O 1
ATOM 538 N N . PRO A 1 67 ? 4.917 0.412 -0.387 1.00 92.62 67 PRO A N 1
ATOM 539 C CA . PRO A 1 67 ? 3.464 0.424 -0.215 1.00 92.62 67 PRO A CA 1
ATOM 540 C C . PRO A 1 67 ? 2.924 1.796 0.224 1.00 92.62 67 PRO A C 1
ATOM 542 O O . PRO A 1 67 ? 1.773 2.113 -0.078 1.00 92.62 67 PRO A O 1
ATOM 545 N N . ASP A 1 68 ? 3.739 2.621 0.887 1.00 91.81 68 ASP A N 1
ATOM 546 C CA . ASP A 1 68 ? 3.380 3.994 1.246 1.00 91.81 68 ASP A CA 1
ATOM 547 C C . ASP A 1 68 ? 3.260 4.896 -0.002 1.00 91.81 68 ASP A C 1
ATOM 549 O O . ASP A 1 68 ? 2.353 5.726 -0.058 1.00 91.81 68 ASP A O 1
ATOM 553 N N . ASP A 1 69 ? 4.062 4.673 -1.052 1.00 92.75 69 ASP A N 1
ATOM 554 C CA . ASP A 1 69 ? 3.933 5.393 -2.335 1.00 92.75 69 ASP A CA 1
ATOM 555 C C . ASP A 1 69 ? 2.598 5.077 -3.036 1.00 92.75 69 ASP A C 1
ATOM 557 O O . ASP A 1 69 ? 1.926 5.955 -3.598 1.00 92.75 69 ASP A O 1
ATOM 561 N N . LEU A 1 70 ? 2.168 3.812 -2.965 1.00 93.19 70 LEU A N 1
ATOM 562 C CA . LEU A 1 70 ? 0.872 3.373 -3.490 1.00 93.19 70 LEU A CA 1
ATOM 563 C C . LEU A 1 70 ? -0.275 3.972 -2.666 1.00 93.19 70 LEU A C 1
ATOM 565 O O . LEU A 1 70 ? -1.230 4.516 -3.233 1.00 93.19 70 LEU A O 1
ATOM 569 N N . ALA A 1 71 ? -0.174 3.895 -1.337 1.00 90.94 71 ALA A N 1
ATOM 570 C CA . ALA A 1 71 ? -1.201 4.370 -0.418 1.00 90.94 71 ALA A CA 1
ATOM 571 C C . ALA A 1 71 ? -1.358 5.901 -0.449 1.00 90.94 71 ALA A C 1
ATOM 573 O O . ALA A 1 71 ? -2.470 6.415 -0.346 1.00 90.94 71 ALA A O 1
ATOM 574 N N . GLY A 1 72 ? -0.276 6.656 -0.635 1.00 88.81 72 GLY A N 1
ATOM 575 C CA . GLY A 1 72 ? -0.306 8.107 -0.470 1.00 88.81 72 GLY A CA 1
ATOM 576 C C . GLY A 1 72 ? -0.704 8.498 0.960 1.00 88.81 72 GLY A C 1
ATOM 577 O O . GLY A 1 72 ? -0.303 7.862 1.934 1.00 88.81 72 GLY A O 1
ATOM 578 N N . GLU A 1 73 ? -1.528 9.535 1.113 1.00 84.56 73 GLU A N 1
ATOM 579 C CA . GLU A 1 73 ? -1.897 10.089 2.426 1.00 84.56 73 GLU A CA 1
ATOM 580 C C . GLU A 1 73 ? -3.003 9.293 3.152 1.00 84.56 73 GLU A C 1
ATOM 582 O O . GLU A 1 73 ? -4.043 9.824 3.531 1.00 84.56 73 GLU A O 1
ATOM 587 N N . MET A 1 74 ? -2.781 7.998 3.391 1.00 87.62 74 MET A N 1
ATOM 588 C CA . MET A 1 74 ? -3.668 7.157 4.221 1.00 87.62 74 MET A CA 1
ATOM 589 C C . MET A 1 74 ? -3.199 7.027 5.672 1.00 87.62 74 MET A C 1
ATOM 591 O O . MET A 1 74 ? -3.764 6.262 6.456 1.00 87.62 74 MET A O 1
ATOM 595 N N . GLY A 1 75 ? -2.162 7.775 6.056 1.00 79.50 75 GLY A N 1
ATOM 596 C CA . GLY A 1 75 ? -1.485 7.607 7.338 1.00 79.50 75 GLY A CA 1
ATOM 597 C C . GLY A 1 75 ? -2.370 7.804 8.575 1.00 79.50 75 GLY A C 1
ATOM 598 O O . GLY A 1 75 ? -2.044 7.253 9.626 1.00 79.50 75 GLY A O 1
ATOM 599 N N . GLY A 1 76 ? -3.470 8.556 8.455 1.00 88.56 76 GLY A N 1
ATOM 600 C CA . GLY A 1 76 ? -4.454 8.762 9.526 1.00 88.56 76 GLY A CA 1
ATOM 601 C C . GLY A 1 76 ? -5.545 7.688 9.615 1.00 88.56 76 GLY A C 1
ATOM 602 O O . GLY A 1 76 ? -6.283 7.660 10.593 1.00 88.56 76 GLY A O 1
ATOM 603 N N . LEU A 1 77 ? -5.656 6.812 8.614 1.00 94.94 77 LEU A N 1
ATOM 604 C CA . LEU A 1 77 ? -6.649 5.730 8.575 1.00 94.94 77 LEU A CA 1
ATOM 605 C C . LEU A 1 77 ? -6.067 4.396 9.048 1.00 94.94 77 LEU A C 1
ATOM 607 O O . LEU A 1 77 ? -6.799 3.540 9.543 1.00 94.94 77 LEU A O 1
ATOM 611 N N . LEU A 1 78 ? -4.755 4.224 8.883 1.00 95.06 78 LEU A N 1
ATOM 612 C CA . LEU A 1 78 ? -4.045 2.981 9.153 1.00 95.06 78 LEU A CA 1
ATOM 613 C C . LEU A 1 78 ? -3.366 2.993 10.523 1.00 95.06 78 LEU A C 1
ATOM 615 O O . LEU A 1 78 ? -2.687 3.955 10.890 1.00 95.06 78 LEU A O 1
ATOM 619 N N . GLU A 1 79 ? -3.505 1.879 11.235 1.00 94.50 79 GLU A N 1
ATOM 620 C CA . GLU A 1 79 ? -2.806 1.609 12.481 1.00 94.50 79 GLU A CA 1
ATOM 621 C C . GLU A 1 79 ? -1.298 1.495 12.259 1.00 94.50 79 GLU A C 1
ATOM 623 O O . GLU A 1 79 ? -0.806 0.984 11.248 1.00 94.50 79 GLU A O 1
ATOM 628 N N . ILE A 1 80 ? -0.551 1.954 13.258 1.00 92.31 80 ILE A N 1
ATOM 629 C CA . ILE A 1 80 ? 0.891 1.765 13.319 1.00 92.31 80 ILE A CA 1
ATOM 630 C C . ILE A 1 80 ? 1.159 0.396 13.932 1.00 92.31 80 ILE A C 1
ATOM 632 O O . ILE A 1 80 ? 0.723 0.105 15.045 1.00 92.31 80 ILE A O 1
ATOM 636 N N . TRP A 1 81 ? 1.905 -0.435 13.213 1.00 86.44 81 TRP A N 1
ATOM 637 C CA . TRP A 1 81 ? 2.220 -1.775 13.670 1.00 86.44 81 TRP A CA 1
ATOM 638 C C . TRP A 1 81 ? 3.147 -1.738 14.895 1.00 86.44 81 TRP A C 1
ATOM 640 O O . TRP A 1 81 ? 4.134 -0.992 14.896 1.00 86.44 81 TRP A O 1
ATOM 650 N N . PRO A 1 82 ? 2.889 -2.559 15.929 1.00 79.44 82 PRO A N 1
ATOM 651 C CA . PRO A 1 82 ? 3.785 -2.667 17.073 1.00 79.44 82 PRO A CA 1
ATOM 652 C C . PRO A 1 82 ? 5.117 -3.323 16.666 1.00 79.44 82 PRO A C 1
ATOM 654 O O . PRO A 1 82 ? 5.157 -4.182 15.785 1.00 79.44 82 PRO A O 1
ATOM 657 N N . GLY A 1 83 ? 6.220 -2.962 17.332 1.00 72.25 83 GLY A N 1
ATOM 658 C CA . GLY A 1 83 ? 7.515 -3.640 17.135 1.00 72.25 83 GLY A CA 1
ATOM 659 C C . GLY A 1 83 ? 8.695 -2.762 16.708 1.00 72.25 83 GLY A C 1
ATOM 660 O O . GLY A 1 83 ? 9.543 -3.230 15.951 1.00 72.25 83 GLY A O 1
ATOM 661 N N . GLY A 1 84 ? 8.771 -1.531 17.223 1.00 64.00 84 GLY A N 1
ATOM 662 C CA . GLY A 1 84 ? 9.984 -0.704 17.196 1.00 64.00 84 GLY A CA 1
ATOM 663 C C . GLY A 1 84 ? 10.129 0.221 15.985 1.00 64.00 84 GLY A C 1
ATOM 664 O O . GLY A 1 84 ? 9.415 0.097 14.995 1.00 64.00 84 GLY A O 1
ATOM 665 N N . ALA A 1 85 ? 11.047 1.184 16.109 1.00 68.31 85 ALA A N 1
ATOM 666 C CA . ALA A 1 85 ? 11.320 2.198 15.097 1.00 68.31 85 ALA A CA 1
ATOM 667 C C . ALA A 1 85 ? 12.076 1.613 13.880 1.00 68.31 85 ALA A C 1
ATOM 669 O O . ALA A 1 85 ? 12.976 0.794 14.073 1.00 68.31 85 ALA A O 1
ATOM 670 N N . PRO A 1 86 ? 11.771 2.061 12.648 1.00 73.94 86 PRO A N 1
ATOM 671 C CA . PRO A 1 86 ? 10.774 3.078 12.313 1.00 73.94 86 PRO A CA 1
ATOM 672 C C . PRO A 1 86 ? 9.334 2.553 12.405 1.00 73.94 86 PRO A C 1
ATOM 674 O O . PRO A 1 86 ? 9.054 1.382 12.147 1.00 73.94 86 PRO A O 1
ATOM 677 N N . LEU A 1 87 ? 8.417 3.455 12.770 1.00 83.06 87 LEU A N 1
ATOM 678 C CA . LEU A 1 87 ? 6.983 3.175 12.779 1.00 83.06 87 LEU A CA 1
ATOM 679 C C . LEU A 1 87 ? 6.545 2.801 11.362 1.00 83.06 87 LEU A C 1
ATOM 681 O O . LEU A 1 87 ? 6.807 3.544 10.417 1.00 83.06 87 LEU A O 1
ATOM 685 N N . ARG A 1 88 ? 5.871 1.660 11.222 1.00 87.12 88 ARG A N 1
ATOM 686 C CA . ARG A 1 88 ? 5.405 1.146 9.931 1.00 87.12 88 ARG A CA 1
ATOM 687 C C . ARG A 1 88 ? 3.920 0.837 9.987 1.00 87.12 88 ARG A C 1
ATOM 689 O O . ARG A 1 88 ? 3.439 0.305 10.982 1.00 87.12 88 ARG A O 1
ATOM 696 N N . ARG A 1 89 ? 3.205 1.165 8.916 1.00 92.44 89 ARG A N 1
ATOM 697 C CA . ARG A 1 89 ? 1.781 0.823 8.730 1.00 92.44 89 ARG A CA 1
ATOM 698 C C . ARG A 1 89 ? 1.610 -0.432 7.887 1.00 92.44 89 ARG A C 1
ATOM 700 O O . ARG A 1 89 ? 0.666 -1.191 8.076 1.00 92.44 89 ARG A O 1
ATOM 707 N N . PHE A 1 90 ? 2.566 -0.655 6.993 1.00 93.69 90 PHE A N 1
ATOM 708 C CA . PHE A 1 90 ? 2.662 -1.837 6.161 1.00 93.69 90 PHE A CA 1
ATOM 709 C C . PHE A 1 90 ? 3.729 -2.775 6.713 1.00 93.69 90 PHE A C 1
ATOM 711 O O . PHE A 1 90 ? 4.854 -2.371 7.010 1.00 93.69 90 PHE A O 1
ATOM 718 N N . VAL A 1 91 ? 3.375 -4.047 6.846 1.00 92.56 91 VAL A N 1
ATOM 719 C CA . VAL A 1 91 ? 4.290 -5.109 7.259 1.00 92.56 91 VAL A CA 1
ATOM 720 C C . VAL A 1 91 ? 4.485 -6.052 6.080 1.00 92.56 91 VAL A C 1
ATOM 722 O O . VAL A 1 91 ? 3.481 -6.521 5.535 1.00 92.56 91 VAL A O 1
ATOM 725 N N . PRO A 1 92 ? 5.735 -6.328 5.666 1.00 92.38 92 PRO A N 1
ATOM 726 C CA . PRO A 1 92 ? 5.987 -7.267 4.584 1.00 92.38 92 PRO A CA 1
ATOM 727 C C . PRO A 1 92 ? 5.495 -8.656 4.985 1.00 92.38 92 PRO A C 1
ATOM 729 O O . PRO A 1 92 ? 5.702 -9.108 6.115 1.00 92.38 92 PRO A O 1
ATOM 732 N N . MET A 1 93 ? 4.826 -9.325 4.057 1.00 91.00 93 MET A N 1
ATOM 733 C CA . MET A 1 93 ? 4.418 -10.712 4.215 1.00 91.00 93 MET A CA 1
ATOM 734 C C . MET A 1 93 ? 5.464 -11.615 3.575 1.00 91.00 93 MET A C 1
ATOM 736 O O . MET A 1 93 ? 6.017 -11.293 2.527 1.00 91.00 93 MET A O 1
ATOM 740 N N . MET A 1 94 ? 5.743 -12.744 4.229 1.00 81.69 94 MET A N 1
ATOM 741 C CA . MET A 1 94 ? 6.668 -13.733 3.692 1.00 81.69 94 MET A CA 1
ATOM 742 C C . MET A 1 94 ? 6.088 -14.329 2.418 1.00 81.69 94 MET A C 1
ATOM 744 O O . MET A 1 94 ? 4.944 -14.789 2.398 1.00 81.69 94 MET A O 1
ATOM 748 N N . ASP A 1 95 ? 6.915 -14.369 1.390 1.00 77.00 95 ASP A N 1
ATOM 749 C CA . ASP A 1 95 ? 6.537 -14.928 0.115 1.00 77.00 95 ASP A CA 1
ATOM 750 C C . ASP A 1 95 ? 6.860 -16.424 0.057 1.00 77.00 95 ASP A C 1
ATOM 752 O O . ASP A 1 95 ? 7.975 -16.841 -0.256 1.00 77.00 95 ASP A O 1
ATOM 756 N N . ILE A 1 96 ? 5.901 -17.240 0.494 1.00 71.88 96 ILE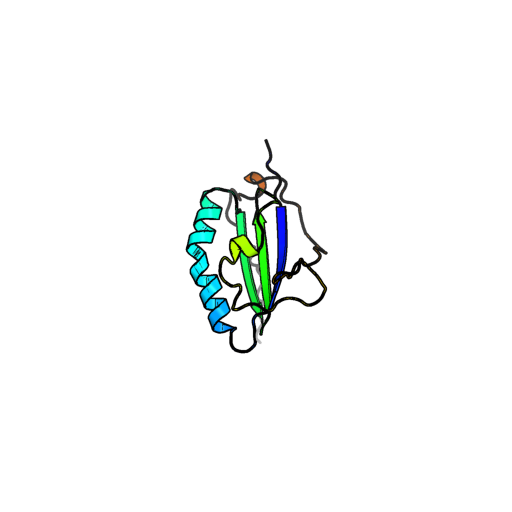 A N 1
ATOM 757 C CA . ILE A 1 96 ? 6.133 -18.663 0.782 1.00 71.88 96 ILE A CA 1
ATOM 758 C C . ILE A 1 96 ? 5.911 -19.591 -0.417 1.00 71.88 96 ILE A C 1
ATOM 760 O O . ILE A 1 96 ? 6.330 -20.746 -0.366 1.00 71.88 96 ILE A O 1
ATOM 764 N N . PHE A 1 97 ? 5.246 -19.136 -1.484 1.00 68.12 97 PHE A N 1
ATOM 765 C CA . PHE A 1 97 ? 4.963 -19.979 -2.646 1.00 68.12 97 PHE A CA 1
ATOM 766 C C . PHE A 1 97 ? 4.695 -19.168 -3.913 1.00 68.12 97 PHE A C 1
ATOM 768 O O . PHE A 1 97 ? 3.848 -18.280 -3.922 1.00 68.12 97 PHE A O 1
ATOM 775 N N . HIS A 1 98 ? 5.306 -19.599 -5.020 1.00 63.06 98 HIS A N 1
ATOM 776 C CA . HIS A 1 98 ? 4.929 -19.159 -6.359 1.00 63.06 98 HIS A CA 1
ATOM 777 C C . HIS A 1 98 ? 5.022 -20.278 -7.383 1.00 63.06 98 HIS A C 1
ATOM 779 O O . HIS A 1 98 ? 5.958 -21.076 -7.378 1.00 63.06 98 HIS A O 1
ATOM 785 N N . CYS A 1 99 ? 4.105 -20.251 -8.348 1.00 54.09 99 CYS A N 1
ATOM 786 C CA . CYS A 1 99 ? 4.215 -21.033 -9.570 1.00 54.09 99 CYS A CA 1
ATOM 787 C C . CYS A 1 99 ? 4.720 -20.130 -10.708 1.00 54.09 99 CYS A C 1
ATOM 789 O O . CYS A 1 99 ? 3.955 -19.365 -11.293 1.00 54.09 99 CYS A O 1
ATOM 791 N N . GLY A 1 100 ? 6.021 -20.209 -11.000 1.00 59.97 100 GLY A N 1
ATOM 792 C CA . GLY A 1 100 ? 6.674 -19.453 -12.073 1.00 59.97 100 GLY A CA 1
ATOM 793 C C . GLY A 1 100 ? 7.152 -18.046 -11.677 1.00 59.97 100 GLY A C 1
ATOM 794 O O . GLY A 1 100 ? 6.462 -17.269 -11.010 1.00 59.97 100 GLY A O 1
ATOM 795 N N . GLU A 1 101 ? 8.354 -17.696 -12.133 1.00 58.28 101 GLU A N 1
ATOM 796 C CA . GLU A 1 101 ? 8.936 -16.356 -11.998 1.00 58.28 101 GLU A CA 1
ATOM 797 C C . GLU A 1 101 ? 8.775 -15.574 -13.311 1.00 58.28 101 GLU A C 1
ATOM 799 O O . GLU A 1 101 ? 9.056 -16.127 -14.383 1.00 58.28 101 GLU A O 1
ATOM 804 N N . PRO A 1 102 ? 8.341 -14.298 -13.287 1.00 58.47 102 PRO A N 1
ATOM 805 C CA . PRO A 1 102 ? 8.243 -13.489 -14.483 1.00 58.47 102 PRO A CA 1
ATOM 806 C C . PRO A 1 102 ? 9.667 -13.094 -14.851 1.00 58.47 102 PRO A C 1
ATOM 808 O O . PRO A 1 102 ? 10.273 -12.227 -14.230 1.00 58.47 102 PRO A O 1
ATOM 811 N N . ARG A 1 103 ? 10.223 -13.752 -15.867 1.00 62.78 103 ARG A N 1
ATOM 812 C CA . ARG A 1 103 ? 11.612 -13.507 -16.269 1.00 62.78 103 ARG A CA 1
ATOM 813 C C . ARG A 1 103 ? 11.823 -12.108 -16.859 1.00 62.78 103 ARG A C 1
ATOM 815 O O . ARG A 1 103 ? 12.965 -11.688 -16.936 1.00 62.78 103 ARG A O 1
ATOM 822 N N . SER A 1 104 ? 10.768 -11.420 -17.318 1.00 65.94 104 SER A N 1
ATOM 823 C CA . SER A 1 104 ? 10.797 -10.070 -17.924 1.00 65.94 104 SER A CA 1
ATOM 824 C C . SER A 1 104 ? 9.437 -9.377 -17.890 1.00 65.94 104 SER A C 1
ATOM 826 O O . SER A 1 104 ? 8.407 -10.048 -17.912 1.00 65.94 104 SER A O 1
ATOM 828 N N . ALA A 1 105 ? 9.438 -8.051 -18.067 1.00 65.88 105 ALA A N 1
ATOM 829 C CA . ALA A 1 105 ? 8.255 -7.284 -18.473 1.00 65.88 105 ALA A CA 1
ATOM 830 C C . ALA A 1 105 ? 7.593 -7.809 -19.773 1.00 65.88 105 ALA A C 1
ATOM 832 O O . ALA A 1 105 ? 6.372 -7.912 -19.839 1.00 65.88 105 ALA A O 1
ATOM 833 N N . ASP A 1 106 ? 8.375 -8.204 -20.785 1.00 66.19 106 ASP A N 1
ATOM 834 C CA . ASP A 1 106 ? 7.854 -8.811 -22.025 1.00 66.19 106 ASP A CA 1
ATOM 835 C C . ASP A 1 106 ? 7.235 -10.200 -21.809 1.00 66.19 106 ASP A C 1
ATOM 837 O O . ASP A 1 106 ? 6.246 -10.535 -22.455 1.00 66.19 106 ASP A O 1
ATOM 841 N N . TYR A 1 107 ? 7.790 -11.005 -20.894 1.00 63.50 107 TYR A N 1
ATOM 842 C CA . TYR A 1 107 ? 7.180 -12.271 -20.467 1.00 63.50 107 TYR A CA 1
ATOM 843 C C . TYR A 1 107 ? 5.863 -12.026 -19.717 1.00 63.50 107 TYR A C 1
ATOM 845 O O . TYR A 1 107 ? 4.919 -12.803 -19.837 1.00 63.50 107 TYR A O 1
ATOM 853 N N . TRP A 1 108 ? 5.797 -10.924 -18.966 1.00 63.22 108 TRP A N 1
ATOM 854 C CA . TRP A 1 108 ? 4.600 -10.498 -18.253 1.00 63.22 108 TRP A CA 1
ATOM 855 C C . TRP A 1 108 ? 3.479 -10.100 -19.218 1.00 63.22 108 TRP A C 1
ATOM 857 O O . TRP A 1 108 ? 2.346 -10.570 -19.100 1.00 63.22 108 TRP A O 1
ATOM 867 N N . ARG A 1 109 ? 3.788 -9.248 -20.204 1.00 68.12 109 ARG A N 1
ATOM 868 C CA . ARG A 1 109 ? 2.834 -8.764 -21.211 1.00 68.12 109 ARG A CA 1
ATOM 869 C C . ARG A 1 109 ? 2.369 -9.920 -22.105 1.00 68.12 109 ARG A C 1
ATOM 871 O O . ARG A 1 109 ? 2.970 -10.224 -23.133 1.00 68.12 109 ARG A O 1
ATOM 878 N N . ARG A 1 110 ? 1.268 -10.569 -21.716 1.00 61.91 110 ARG A N 1
ATOM 879 C CA . ARG A 1 110 ? 0.629 -11.642 -22.492 1.00 61.91 110 ARG A CA 1
ATOM 880 C C . ARG A 1 110 ? 0.321 -11.161 -23.913 1.00 61.91 110 ARG A C 1
ATOM 882 O O . ARG A 1 110 ? -0.326 -10.136 -24.095 1.00 61.91 110 ARG A O 1
ATOM 889 N N . LYS A 1 111 ? 0.745 -11.933 -24.917 1.00 59.06 111 LYS A N 1
ATOM 890 C CA . LYS A 1 111 ? 0.454 -11.665 -26.339 1.00 59.06 111 LYS A CA 1
ATOM 891 C C . LYS A 1 111 ? -0.879 -12.251 -26.821 1.00 59.06 111 LYS A C 1
ATOM 893 O O . LYS A 1 111 ? -1.293 -11.948 -27.933 1.00 59.06 111 LYS A O 1
ATOM 898 N N . ALA A 1 112 ? -1.540 -13.078 -26.011 1.00 58.41 112 ALA A N 1
ATOM 899 C CA . ALA A 1 112 ? -2.798 -13.733 -26.358 1.00 58.41 112 ALA A CA 1
ATOM 900 C C . ALA A 1 112 ? -3.766 -13.761 -25.156 1.00 58.41 112 ALA A C 1
ATOM 902 O O . ALA A 1 112 ? -3.303 -13.761 -24.008 1.00 58.41 112 ALA A O 1
ATOM 903 N N . PRO A 1 113 ? -5.092 -13.782 -25.397 1.00 55.34 113 PRO A N 1
ATOM 904 C CA . PRO A 1 113 ? -6.096 -13.947 -24.349 1.00 55.34 113 PRO A CA 1
ATOM 905 C C . PRO A 1 113 ? -5.902 -15.269 -23.599 1.00 55.34 113 PRO A C 1
ATOM 907 O O . PRO A 1 113 ? -5.444 -16.253 -24.175 1.00 55.34 113 PRO A O 1
ATOM 910 N N . VAL A 1 114 ? -6.282 -15.308 -22.320 1.00 57.94 114 VAL A N 1
ATOM 911 C CA . VAL A 1 114 ? -6.353 -16.570 -21.573 1.00 57.94 114 VAL A CA 1
ATOM 912 C C . VAL A 1 114 ? -7.457 -17.417 -22.196 1.00 57.94 114 VAL A C 1
ATOM 914 O O . VAL A 1 114 ? -8.625 -17.029 -22.163 1.00 57.94 114 VAL A O 1
ATOM 917 N N . GLU A 1 115 ? -7.094 -18.570 -22.755 1.00 59.41 115 GLU A N 1
ATOM 918 C CA . GLU A 1 115 ? -8.076 -19.588 -23.106 1.00 59.41 115 GLU A CA 1
ATOM 919 C C . GLU A 1 115 ? -8.780 -20.017 -21.821 1.00 59.41 115 GLU A C 1
ATOM 921 O O . GLU A 1 115 ? -8.185 -20.596 -20.909 1.00 59.41 115 GLU A O 1
ATOM 926 N N . CYS A 1 116 ? -10.064 -19.681 -21.720 1.00 49.12 116 CYS A N 1
ATOM 927 C CA . CYS A 1 116 ? -10.909 -20.225 -20.678 1.00 49.12 116 CYS A CA 1
ATOM 928 C C . CYS A 1 116 ? -11.097 -21.706 -21.004 1.00 49.12 116 CYS A C 1
ATOM 930 O O . CYS A 1 116 ? -11.989 -22.075 -21.769 1.00 49.12 116 CYS A O 1
ATOM 932 N N . ALA A 1 117 ? -10.240 -22.562 -20.449 1.00 54.31 117 ALA A N 1
ATOM 933 C CA . ALA A 1 117 ? -10.494 -23.989 -20.405 1.00 54.31 117 ALA A CA 1
ATOM 934 C C . ALA A 1 117 ? -11.679 -24.203 -19.458 1.00 54.31 117 ALA A C 1
ATOM 936 O O . ALA A 1 117 ? -11.518 -24.519 -18.283 1.00 54.31 117 ALA A O 1
ATOM 937 N N . ARG A 1 118 ? -12.894 -23.958 -19.957 1.00 48.00 118 ARG A N 1
ATOM 938 C CA . ARG A 1 118 ? -14.112 -24.436 -19.319 1.00 48.00 118 ARG A CA 1
ATOM 939 C C . ARG A 1 118 ? -13.965 -25.958 -19.311 1.00 48.00 118 ARG A C 1
ATOM 941 O O . ARG A 1 118 ? -13.928 -26.529 -20.402 1.00 48.00 118 ARG A O 1
ATOM 948 N N . PRO A 1 119 ? -13.847 -26.638 -18.158 1.00 47.03 119 PRO A N 1
ATOM 949 C CA . PRO A 1 119 ? -13.921 -28.085 -18.179 1.00 47.03 119 PRO A CA 1
ATOM 950 C C . PRO A 1 119 ? -15.321 -28.425 -18.689 1.00 47.03 119 PRO A C 1
ATOM 952 O O . PRO A 1 119 ? -16.330 -28.115 -18.049 1.00 47.03 119 PRO A O 1
ATOM 955 N N . ALA A 1 120 ? -15.391 -28.985 -19.892 1.00 53.94 120 ALA A N 1
ATOM 956 C CA . ALA A 1 120 ? -16.587 -29.641 -20.371 1.00 53.94 120 ALA A CA 1
ATOM 957 C C . ALA A 1 120 ? -16.755 -30.895 -19.511 1.00 53.94 120 ALA A C 1
ATOM 959 O O . ALA A 1 120 ? -16.256 -31.960 -19.851 1.00 53.94 120 ALA A O 1
ATOM 960 N N . TYR A 1 121 ? -17.399 -30.756 -18.353 1.00 48.00 121 TYR A N 1
ATOM 961 C CA . TYR A 1 121 ? -17.996 -31.912 -17.709 1.00 48.00 121 TYR A CA 1
ATOM 962 C C . TYR A 1 121 ? -19.105 -32.391 -18.647 1.00 48.00 121 TYR A C 1
ATOM 964 O O . TYR A 1 121 ? -20.031 -31.612 -18.907 1.00 48.00 121 TYR A O 1
ATOM 972 N N . PRO A 1 122 ? -19.034 -33.614 -19.200 1.00 52.62 122 PRO A N 1
ATOM 973 C CA . PRO A 1 122 ? -20.205 -34.187 -19.829 1.00 52.62 122 PRO A CA 1
ATOM 974 C C . PRO A 1 122 ? -21.271 -34.301 -18.738 1.00 52.62 122 PRO A C 1
ATOM 976 O O . PRO A 1 122 ? -21.062 -34.956 -17.716 1.00 52.62 122 PRO A O 1
ATOM 979 N N . LEU A 1 123 ? -22.391 -33.603 -18.927 1.00 55.31 123 LEU A N 1
ATOM 980 C CA . LEU A 1 123 ? -23.605 -33.888 -18.174 1.00 55.31 123 LEU A CA 1
ATOM 981 C C . LEU A 1 123 ? -23.920 -35.355 -18.457 1.00 55.31 123 LEU A C 1
ATOM 983 O O . LEU A 1 123 ? -24.153 -35.716 -19.610 1.00 55.31 123 LEU A O 1
ATOM 987 N N . ALA A 1 124 ? -23.846 -36.199 -17.429 1.00 50.44 124 ALA A N 1
ATOM 988 C CA . ALA A 1 124 ? -24.343 -37.557 -17.524 1.00 50.44 124 ALA A CA 1
ATOM 989 C C . ALA A 1 124 ? -25.800 -37.464 -17.988 1.00 50.44 124 ALA A C 1
ATOM 991 O O . ALA A 1 124 ? -26.624 -36.834 -17.321 1.00 50.44 124 ALA A O 1
ATOM 992 N N . ALA A 1 125 ? -26.087 -38.022 -19.164 1.00 49.66 125 ALA A N 1
ATOM 993 C CA . ALA A 1 125 ? -27.452 -38.277 -19.574 1.00 49.66 125 ALA A CA 1
ATOM 994 C C . ALA A 1 125 ? -28.034 -39.215 -18.515 1.00 49.66 125 ALA A C 1
ATOM 996 O O . ALA A 1 125 ? -27.579 -40.346 -18.360 1.00 49.66 125 ALA A O 1
ATOM 997 N N . GLY A 1 126 ? -28.946 -38.691 -17.700 1.00 45.66 126 GLY A N 1
ATOM 998 C CA . GLY A 1 126 ? -29.787 -39.531 -16.872 1.00 45.66 126 GLY A CA 1
ATOM 999 C C . GLY A 1 126 ? -30.701 -40.289 -17.815 1.00 45.66 126 GLY A C 1
ATOM 1000 O O . GLY A 1 126 ? -31.584 -39.682 -18.419 1.00 45.66 126 GLY A O 1
ATOM 1001 N N . ASP A 1 127 ? -30.455 -41.585 -17.961 1.00 49.09 127 ASP A N 1
ATOM 1002 C CA . ASP A 1 127 ? -31.418 -42.507 -18.541 1.00 49.09 127 ASP A CA 1
ATOM 1003 C C . ASP A 1 127 ? -32.605 -42.571 -17.572 1.00 49.09 127 ASP A C 1
ATOM 1005 O O . ASP A 1 127 ? -32.550 -43.200 -16.514 1.00 49.09 127 ASP A O 1
ATOM 1009 N N . GLY A 1 128 ? -33.633 -41.786 -17.894 1.00 49.47 128 GLY A N 1
ATOM 1010 C CA . GLY A 1 128 ? -34.945 -41.840 -17.272 1.00 49.47 128 GLY A CA 1
ATOM 1011 C C . GLY A 1 128 ? -35.766 -42.946 -17.925 1.00 49.47 128 GLY A C 1
ATOM 1012 O O . GLY A 1 128 ? -35.954 -42.932 -19.139 1.00 49.47 128 GLY A O 1
ATOM 1013 N N . GLU A 1 129 ? -36.168 -43.871 -17.061 1.00 42.62 129 GLU A N 1
ATOM 1014 C CA . GLU A 1 129 ? -37.145 -44.967 -17.163 1.00 42.62 129 GLU A CA 1
ATOM 1015 C C . GLU A 1 129 ? -38.289 -44.801 -18.181 1.00 42.62 129 GLU A C 1
ATOM 1017 O O . GLU A 1 129 ? -38.903 -43.709 -18.239 1.00 42.62 129 GLU A O 1
#

Mean predicted aligned error: 10.98 Å

Radius of gyration: 19.72 Å; Cα contacts (8 Å, |Δi|>4): 160; chains: 1; bounding box: 55×55×44 Å

Foldseek 3Di:
DFQFKDKFKKKFFFDPPCQVVLVVLLVVLPVVVVVCCVVQQWVDWDWDDDHRMIMIITMGSDPPDDVCNSSPPCVNGIDFDDDDPPTDRIDTDDPDDDDDGQRHPVSVPDPDDPPPPPPPPPPPPPPDD

pLDDT: mean 81.45, std 17.02, range [42.62, 96.75]

Sequence (129 aa):
MTQPVHRFVYRAQCYPGQEEATVRAWRSRLEALRALQESGQLLTASVFGWGLHFFVYYEATDGSLTPDDLAGEMGGLLEIWPGGAPLRRFVPMMDIFHCGEPRSADYWRRKAPVECARPAYPLAAGDGE

Secondary structure (DSSP, 8-state):
-----EEEEEEEEBPTT-HHHHHHHHHHTHHHHHHHHHTTSEEEEEEEEETTEEEEEEEESSTT--HHHHH-S-TTTBPPPSSSSSP-S-EEPP----S-----HHHHS-SS-----------------